Protein AF-M4RRU3-F1 (afdb_monomer_lite)

Radius of gyration: 19.52 Å; chains: 1; bounding box: 38×25×56 Å

pLDDT: mean 88.63, std 11.61, range [48.94, 97.94]

Sequence (78 aa):
MLTDKTQIECRPVILGHVQRGDSPVSQDRILATKLGAYAVEQALAGQNNIMVGEHNNQLITPPLEISWQQKSLLIHIC

Secondary structure (DSSP, 8-state):
-HHHHHSS-------GGGGG-SPPPHHHHHHHHHHHHHHHHHHHTT--SB--EEETTEEE--BTTHHHHS--SS-EE-

Foldseek 3Di:
DVCVVPVDDDDDDDCPPVVVDDDDDPVVVVQCVVQVVVVVVCVVVVDPQWWWWDDPNDIDTHGVVCVPVDDDPDIGTD

Organism: NCBI:txid1129794

Structure (mmCIF, N/CA/C/O backbone):
data_AF-M4RRU3-F1
#
_entry.id   AF-M4RRU3-F1
#
loop_
_atom_site.group_PDB
_atom_site.id
_atom_site.type_symbol
_atom_site.label_atom_id
_atom_site.label_alt_id
_atom_site.label_comp_id
_atom_site.label_asym_id
_atom_site.label_entity_id
_atom_site.label_seq_id
_atom_site.pdbx_PDB_ins_code
_atom_site.Cartn_x
_atom_site.Cartn_y
_atom_site.Cartn_z
_atom_site.occupancy
_atom_site.B_iso_or_equiv
_atom_site.auth_seq_id
_atom_site.auth_comp_id
_atom_site.auth_asym_id
_atom_site.auth_atom_id
_atom_site.pdbx_PDB_model_num
ATOM 1 N N . MET A 1 1 ? 9.523 7.153 -38.910 1.00 71.81 1 MET A N 1
ATOM 2 C CA . MET A 1 1 ? 9.977 6.438 -37.694 1.00 71.81 1 MET A CA 1
ATOM 3 C C . MET A 1 1 ? 11.269 7.063 -37.169 1.00 71.81 1 MET A C 1
ATOM 5 O O . MET A 1 1 ? 11.889 7.820 -37.904 1.00 71.81 1 MET A O 1
ATOM 9 N N . LEU A 1 2 ? 11.655 6.817 -35.904 1.00 86.88 2 LEU A N 1
ATOM 10 C CA . LEU A 1 2 ? 12.907 7.356 -35.329 1.00 86.88 2 LEU A CA 1
ATOM 11 C C . LEU A 1 2 ? 14.124 6.984 -36.188 1.00 86.88 2 LEU A C 1
ATOM 13 O O . LEU A 1 2 ? 14.936 7.850 -36.490 1.00 86.88 2 LEU A O 1
ATOM 17 N N . THR A 1 3 ? 14.165 5.742 -36.667 1.00 89.25 3 THR A N 1
ATOM 18 C CA . THR A 1 3 ? 15.198 5.230 -37.576 1.00 89.25 3 THR A CA 1
ATOM 19 C C . THR A 1 3 ? 15.334 6.056 -38.857 1.00 89.25 3 THR A C 1
ATOM 21 O O . THR A 1 3 ? 16.452 6.384 -39.241 1.00 89.25 3 THR A O 1
ATOM 24 N N . ASP A 1 4 ? 14.224 6.509 -39.451 1.00 86.75 4 ASP A N 1
ATOM 25 C CA . ASP A 1 4 ? 14.248 7.343 -40.668 1.00 86.75 4 ASP A CA 1
ATOM 26 C C . ASP A 1 4 ? 14.859 8.731 -40.424 1.00 86.75 4 ASP A C 1
ATOM 28 O O . ASP A 1 4 ? 15.379 9.358 -41.343 1.00 86.75 4 ASP A O 1
ATOM 32 N N . LYS A 1 5 ? 14.783 9.233 -39.184 1.00 91.94 5 LYS A N 1
ATOM 33 C CA . LYS A 1 5 ? 15.271 10.568 -38.811 1.00 91.94 5 LYS A CA 1
ATOM 34 C C . LYS A 1 5 ? 16.715 10.567 -38.322 1.00 91.94 5 LYS A C 1
ATOM 36 O O . LYS A 1 5 ? 17.382 11.588 -38.444 1.00 91.94 5 LYS A O 1
ATOM 41 N N . THR 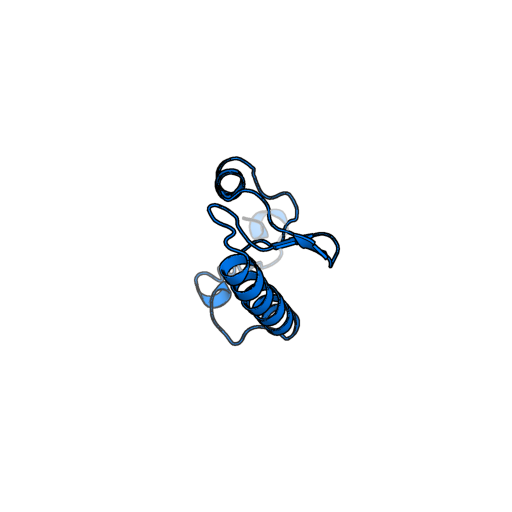A 1 6 ? 17.178 9.467 -37.733 1.00 91.00 6 THR A N 1
ATOM 42 C CA . THR A 1 6 ? 18.478 9.412 -37.048 1.00 91.00 6 THR A CA 1
ATOM 43 C C . THR A 1 6 ? 19.490 8.494 -37.720 1.00 91.00 6 THR A C 1
ATOM 45 O O . THR A 1 6 ? 20.651 8.537 -37.334 1.00 91.00 6 THR A O 1
ATOM 48 N N . GLN A 1 7 ? 19.084 7.681 -38.707 1.00 89.88 7 GLN A N 1
ATOM 49 C CA . GLN A 1 7 ? 19.923 6.634 -39.315 1.00 89.88 7 GLN A CA 1
ATOM 50 C C . GLN A 1 7 ? 20.455 5.611 -38.286 1.00 89.88 7 GLN A C 1
ATOM 52 O O . GLN A 1 7 ? 21.454 4.937 -38.521 1.00 89.88 7 GLN A O 1
ATOM 57 N N . ILE A 1 8 ? 19.778 5.485 -37.138 1.00 93.12 8 ILE A N 1
ATOM 58 C CA . ILE A 1 8 ? 20.102 4.536 -36.065 1.00 93.12 8 ILE A CA 1
ATOM 59 C C . ILE A 1 8 ? 18.993 3.479 -35.993 1.00 93.12 8 ILE A C 1
ATOM 61 O O . ILE A 1 8 ? 17.803 3.813 -35.924 1.00 93.12 8 ILE A O 1
ATOM 65 N N . GLU A 1 9 ? 19.365 2.196 -35.979 1.00 91.31 9 GLU A N 1
ATOM 66 C CA . GLU A 1 9 ? 18.410 1.093 -35.817 1.00 91.31 9 GLU A CA 1
ATOM 67 C C . GLU A 1 9 ? 17.694 1.211 -34.460 1.00 91.31 9 GLU A C 1
ATOM 69 O O . GLU A 1 9 ? 18.328 1.255 -33.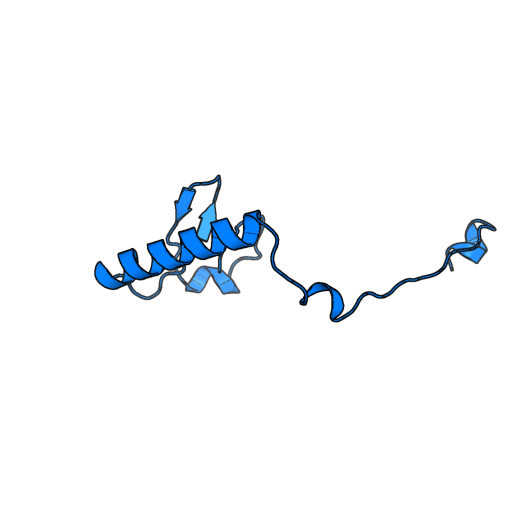408 1.00 91.31 9 GLU A O 1
ATOM 74 N N . CYS A 1 10 ? 16.361 1.284 -34.473 1.00 91.75 10 CYS A N 1
ATOM 75 C CA . CYS A 1 10 ? 15.539 1.389 -33.269 1.00 91.75 10 CYS A CA 1
ATOM 76 C C . CYS A 1 10 ? 14.447 0.319 -33.310 1.00 91.75 10 CYS A C 1
ATOM 78 O O . CYS A 1 10 ? 13.725 0.209 -34.301 1.00 91.75 10 CYS A O 1
ATOM 80 N N . ARG A 1 11 ? 14.282 -0.438 -32.219 1.00 90.00 11 ARG A N 1
ATOM 81 C CA . ARG A 1 11 ? 13.246 -1.475 -32.099 1.00 90.00 11 ARG A CA 1
ATOM 82 C C . ARG A 1 11 ? 12.211 -1.069 -31.048 1.00 90.00 11 ARG A C 1
ATOM 84 O O . ARG A 1 11 ? 12.590 -0.885 -29.892 1.00 90.00 11 ARG A O 1
ATOM 91 N N . PRO A 1 12 ? 10.925 -0.913 -31.409 1.00 91.06 12 PRO A N 1
ATOM 92 C CA . PRO A 1 12 ? 9.891 -0.634 -30.422 1.00 91.06 12 PRO A CA 1
ATOM 93 C C . PRO A 1 12 ? 9.619 -1.886 -29.581 1.00 91.06 12 PRO A C 1
ATOM 95 O O . PRO A 1 12 ? 9.515 -2.989 -30.115 1.00 91.06 12 PRO A O 1
ATOM 98 N N . VAL A 1 13 ? 9.462 -1.706 -28.270 1.00 91.69 13 VAL A N 1
ATOM 99 C CA . VAL A 1 13 ? 9.063 -2.772 -27.342 1.00 91.69 13 VAL A CA 1
ATOM 100 C C . VAL A 1 13 ? 7.777 -2.349 -26.646 1.00 91.69 13 VAL A C 1
ATOM 102 O O . VAL A 1 13 ? 7.728 -1.303 -26.001 1.00 91.69 13 VAL A O 1
ATOM 105 N N . ILE A 1 14 ? 6.731 -3.163 -26.785 1.00 93.25 14 ILE A N 1
ATOM 106 C CA . ILE A 1 14 ? 5.433 -2.957 -26.134 1.00 93.25 14 ILE A CA 1
ATOM 107 C C . ILE A 1 14 ? 5.308 -4.010 -25.033 1.00 93.25 14 ILE A C 1
ATOM 109 O O . ILE A 1 14 ? 5.196 -5.196 -25.325 1.00 93.25 14 ILE A O 1
ATOM 113 N N . LEU A 1 15 ? 5.342 -3.578 -23.770 1.00 93.25 15 LEU A N 1
ATOM 114 C CA . LEU A 1 15 ? 5.362 -4.486 -22.614 1.00 93.25 15 LEU A CA 1
ATOM 115 C C . LEU A 1 15 ? 3.999 -5.143 -22.334 1.00 93.25 15 LEU A C 1
ATOM 117 O O . LEU A 1 15 ? 3.934 -6.307 -21.948 1.00 93.25 15 LEU A O 1
ATOM 121 N N . GLY A 1 16 ? 2.898 -4.411 -22.529 1.00 93.50 16 GLY A N 1
ATOM 122 C CA . GLY A 1 16 ? 1.547 -4.929 -22.303 1.00 93.50 16 GLY A CA 1
ATOM 123 C C . GLY A 1 16 ? 1.319 -5.427 -20.867 1.00 93.50 16 GLY A C 1
ATOM 124 O O . GLY A 1 16 ? 1.663 -4.753 -19.899 1.00 93.50 16 GLY A O 1
ATOM 125 N N . HIS A 1 17 ? 0.728 -6.618 -20.731 1.00 94.00 17 HIS A N 1
ATOM 126 C CA . HIS A 1 17 ? 0.281 -7.183 -19.448 1.00 94.00 17 HIS A CA 1
ATOM 127 C C . HIS A 1 17 ? 1.410 -7.588 -18.490 1.00 94.00 17 HIS A C 1
ATOM 129 O O . HIS A 1 17 ? 1.146 -7.748 -17.301 1.00 94.00 17 HIS A O 1
ATOM 135 N N . VAL A 1 18 ? 2.656 -7.698 -18.968 1.00 92.31 18 VAL A N 1
ATOM 136 C CA . VAL A 1 18 ? 3.827 -8.004 -18.124 1.00 92.31 18 VAL A CA 1
ATOM 137 C C . VAL A 1 18 ? 3.960 -7.026 -16.953 1.00 92.31 18 VAL A C 1
ATOM 139 O O . VAL A 1 18 ? 4.345 -7.429 -15.866 1.00 92.31 18 VAL A O 1
ATOM 142 N N . GLN A 1 19 ? 3.559 -5.765 -17.131 1.00 91.81 19 GLN A N 1
ATOM 143 C CA . GLN A 1 19 ? 3.653 -4.727 -16.096 1.00 91.81 19 GLN A CA 1
ATOM 144 C C . GLN A 1 19 ? 2.694 -4.915 -14.908 1.00 91.81 19 GLN A C 1
ATOM 146 O O . GLN A 1 19 ? 2.797 -4.179 -13.933 1.00 91.81 19 GLN A O 1
ATOM 151 N N . ARG A 1 20 ? 1.723 -5.833 -15.002 1.00 92.25 20 ARG A N 1
ATOM 152 C CA . ARG A 1 20 ? 0.733 -6.100 -13.941 1.00 92.25 20 ARG A CA 1
ATOM 153 C C . ARG A 1 20 ? 0.974 -7.418 -13.206 1.00 92.25 20 ARG A C 1
ATOM 155 O O . ARG A 1 20 ? 0.224 -7.733 -12.288 1.00 92.25 20 ARG A O 1
ATOM 162 N N . GLY A 1 21 ? 1.937 -8.210 -13.670 1.00 86.69 21 GLY A N 1
ATOM 163 C CA . GLY A 1 21 ? 2.287 -9.494 -13.079 1.00 86.69 21 GLY A CA 1
ATOM 164 C C . GLY A 1 21 ? 3.577 -9.420 -12.272 1.00 86.69 21 GLY A C 1
ATOM 165 O O . GLY A 1 21 ? 4.146 -8.350 -12.083 1.00 86.69 21 GLY A O 1
ATOM 166 N N . ASP A 1 22 ? 4.048 -10.602 -11.888 1.00 90.62 22 ASP A N 1
ATOM 167 C CA . ASP A 1 22 ? 5.235 -10.837 -11.061 1.00 90.62 22 ASP A CA 1
ATOM 168 C C . ASP A 1 22 ? 5.045 -10.544 -9.560 1.00 90.62 22 ASP A C 1
ATOM 170 O O . ASP A 1 22 ? 4.013 -10.051 -9.101 1.00 90.62 22 ASP A O 1
ATOM 174 N N . SER A 1 23 ? 6.028 -10.962 -8.769 1.00 94.69 23 SER A N 1
ATOM 175 C CA . SER A 1 23 ? 6.036 -10.808 -7.322 1.00 94.69 23 SER A CA 1
ATOM 176 C C . SER A 1 23 ? 6.221 -9.334 -6.945 1.00 94.69 23 SER A C 1
ATOM 178 O O . SER A 1 23 ? 7.146 -8.694 -7.449 1.00 94.69 23 SER A O 1
ATOM 180 N N . PRO A 1 24 ? 5.409 -8.792 -6.018 1.00 93.69 24 PRO A N 1
ATOM 181 C CA . PRO A 1 24 ? 5.514 -7.397 -5.595 1.00 93.69 24 PRO A CA 1
ATOM 182 C C . PRO A 1 24 ? 6.897 -7.103 -5.010 1.00 93.69 24 PRO A C 1
ATOM 184 O O . PRO A 1 24 ? 7.487 -7.970 -4.355 1.00 93.69 24 PRO A O 1
ATOM 187 N N . VAL A 1 2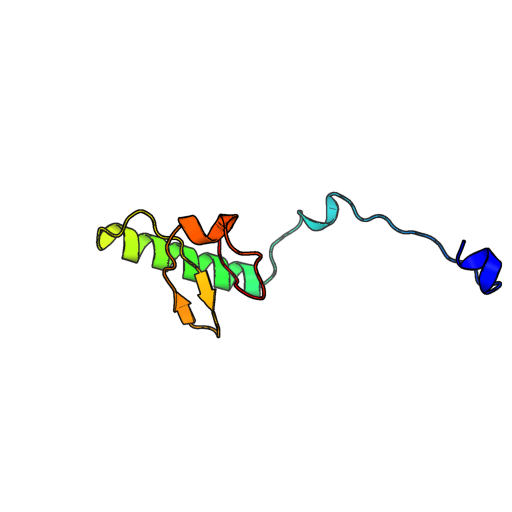5 ? 7.403 -5.879 -5.175 1.00 94.31 25 VAL A N 1
ATOM 188 C CA . VAL A 1 25 ? 8.681 -5.477 -4.561 1.00 94.31 25 VAL A CA 1
ATOM 189 C C . VAL A 1 25 ? 8.535 -5.293 -3.043 1.00 94.31 25 VAL A C 1
ATOM 191 O O . VAL A 1 25 ? 7.438 -5.367 -2.486 1.00 94.31 25 VAL A O 1
ATOM 194 N N . SER A 1 26 ? 9.644 -5.100 -2.319 1.00 96.38 26 SER A N 1
ATOM 195 C CA . SER A 1 26 ? 9.601 -4.969 -0.852 1.00 96.38 26 SER A CA 1
ATOM 196 C C . SER A 1 26 ? 8.732 -3.797 -0.391 1.00 96.38 26 SER A C 1
ATOM 198 O O . SER A 1 26 ? 8.006 -3.938 0.592 1.00 96.38 26 SER A O 1
ATOM 200 N N . GLN A 1 27 ? 8.762 -2.678 -1.116 1.00 92.69 27 GLN A N 1
ATOM 201 C CA . GLN A 1 27 ? 7.962 -1.491 -0.825 1.00 92.69 27 GLN A CA 1
ATOM 202 C C . GLN A 1 27 ? 6.462 -1.775 -0.933 1.00 92.69 27 GLN A C 1
ATOM 204 O O . GLN A 1 27 ? 5.725 -1.435 -0.012 1.00 92.69 27 GLN A O 1
ATOM 209 N N . ASP A 1 28 ? 6.023 -2.468 -1.987 1.00 93.06 28 ASP A N 1
ATOM 210 C CA . ASP A 1 28 ? 4.614 -2.829 -2.180 1.00 93.06 28 ASP A CA 1
ATOM 211 C C . ASP A 1 28 ? 4.107 -3.720 -1.046 1.00 93.06 28 ASP A C 1
ATOM 213 O O . ASP A 1 28 ? 3.008 -3.523 -0.534 1.00 93.06 28 ASP A O 1
ATOM 217 N N . ARG A 1 29 ? 4.929 -4.677 -0.592 1.00 95.38 29 ARG A N 1
ATOM 218 C CA . ARG A 1 29 ? 4.566 -5.555 0.531 1.00 95.38 29 ARG A CA 1
ATOM 219 C C . ARG A 1 29 ? 4.421 -4.788 1.843 1.00 95.38 29 ARG A C 1
ATOM 221 O O . ARG A 1 29 ? 3.478 -5.040 2.594 1.00 95.38 29 ARG A O 1
ATOM 228 N N . ILE A 1 30 ? 5.340 -3.861 2.121 1.00 95.12 30 ILE A N 1
ATOM 229 C CA . ILE A 1 30 ? 5.279 -3.006 3.314 1.00 95.12 30 ILE A CA 1
ATOM 230 C C . ILE A 1 30 ? 4.035 -2.116 3.249 1.00 95.12 30 ILE A C 1
ATOM 232 O O . ILE A 1 30 ? 3.275 -2.066 4.215 1.00 95.12 30 ILE A O 1
ATOM 236 N N . LEU A 1 31 ? 3.798 -1.463 2.109 1.00 94.44 31 LEU A N 1
ATOM 237 C CA . LEU A 1 31 ? 2.650 -0.585 1.904 1.00 94.44 31 LEU A CA 1
ATOM 238 C C . LEU A 1 31 ? 1.329 -1.349 2.066 1.00 94.44 31 LEU A C 1
ATOM 240 O O . LEU A 1 31 ? 0.487 -0.937 2.859 1.00 94.44 31 LEU A O 1
ATOM 244 N N . ALA A 1 32 ? 1.175 -2.497 1.402 1.00 94.62 32 ALA A N 1
ATOM 245 C CA . ALA A 1 32 ? -0.023 -3.329 1.506 1.00 94.62 32 ALA A CA 1
ATOM 246 C C . ALA A 1 32 ? -0.291 -3.785 2.948 1.00 94.62 32 ALA A C 1
ATOM 248 O O . ALA A 1 32 ? -1.432 -3.764 3.405 1.00 94.62 32 ALA A O 1
ATOM 249 N N . THR A 1 33 ? 0.763 -4.139 3.691 1.00 96.31 33 THR A N 1
ATOM 250 C CA . THR A 1 33 ? 0.640 -4.530 5.104 1.00 96.31 33 THR A CA 1
ATOM 251 C C . THR A 1 33 ? 0.175 -3.357 5.969 1.00 96.31 33 THR A C 1
ATOM 253 O O . THR A 1 33 ? -0.759 -3.512 6.754 1.00 96.31 33 THR A O 1
ATOM 256 N N . LYS A 1 34 ? 0.786 -2.174 5.807 1.00 96.12 34 LYS A N 1
ATOM 257 C CA . LYS A 1 34 ? 0.408 -0.959 6.548 1.00 96.12 34 LYS A CA 1
ATOM 258 C C . LYS A 1 34 ? -1.039 -0.553 6.269 1.00 96.12 34 LYS A C 1
ATOM 260 O O . LYS A 1 34 ? -1.795 -0.321 7.207 1.00 96.12 34 LYS A O 1
ATOM 265 N N . LEU A 1 35 ? -1.417 -0.481 4.992 1.00 96.06 35 LEU A N 1
ATOM 266 C CA . LEU A 1 35 ? -2.762 -0.082 4.576 1.00 96.06 35 LEU A CA 1
ATOM 267 C C . LEU A 1 35 ? -3.812 -1.103 5.023 1.00 96.06 35 LEU A C 1
ATOM 269 O O . LEU A 1 35 ? -4.858 -0.709 5.528 1.00 96.06 35 LEU A O 1
ATOM 273 N N . GLY A 1 36 ? -3.522 -2.401 4.898 1.00 96.38 36 GLY A N 1
ATOM 274 C CA . GLY A 1 36 ? -4.427 -3.466 5.327 1.00 96.38 36 GLY A CA 1
ATOM 275 C C . GLY A 1 36 ? -4.696 -3.447 6.832 1.00 96.38 36 GLY A C 1
ATOM 276 O O . GLY A 1 36 ? -5.852 -3.515 7.244 1.00 96.38 36 GLY A O 1
ATOM 277 N N . ALA A 1 37 ? -3.650 -3.298 7.653 1.00 97.56 37 ALA A N 1
ATOM 278 C CA . ALA A 1 37 ? -3.806 -3.193 9.104 1.00 97.56 37 ALA A CA 1
ATOM 279 C C . ALA A 1 37 ? -4.618 -1.946 9.490 1.00 97.56 37 ALA A C 1
ATOM 281 O O . ALA A 1 37 ? -5.593 -2.042 10.233 1.00 97.56 37 ALA A O 1
ATOM 282 N N . TYR A 1 38 ? -4.277 -0.797 8.904 1.00 96.50 38 TYR A N 1
ATOM 283 C CA . TYR A 1 38 ? -4.963 0.462 9.170 1.00 96.50 38 TYR A CA 1
ATOM 284 C C . TYR A 1 38 ? -6.435 0.441 8.735 1.00 96.50 38 TYR A C 1
ATOM 286 O O . TYR A 1 38 ? -7.299 0.937 9.449 1.00 96.50 38 TYR A O 1
ATOM 294 N N . ALA A 1 39 ? -6.765 -0.193 7.606 1.00 96.69 39 ALA A N 1
ATOM 295 C CA . ALA A 1 39 ? -8.153 -0.361 7.178 1.00 96.69 39 ALA A CA 1
ATOM 296 C C . ALA A 1 39 ? -8.991 -1.124 8.211 1.00 96.69 39 ALA A C 1
ATOM 298 O O . ALA A 1 39 ? -10.122 -0.729 8.496 1.00 96.69 39 ALA A O 1
ATOM 299 N N . VAL A 1 40 ? -8.432 -2.188 8.798 1.00 97.38 40 VAL A N 1
ATOM 300 C CA . VAL A 1 40 ? -9.108 -2.962 9.848 1.00 97.38 40 VAL A CA 1
ATOM 301 C C . VAL A 1 40 ? -9.297 -2.121 11.111 1.00 97.38 40 VAL A C 1
ATOM 303 O O . VAL A 1 40 ? -10.388 -2.126 11.675 1.00 97.38 40 VAL A O 1
ATOM 306 N N . GLU A 1 41 ? -8.283 -1.361 11.531 1.00 97.31 41 GLU A N 1
ATOM 307 C CA . GLU A 1 41 ? -8.386 -0.447 12.679 1.00 97.31 41 GLU A CA 1
ATOM 308 C C . GLU A 1 41 ? -9.508 0.584 12.489 1.00 97.31 41 GLU A C 1
ATOM 310 O O . GLU A 1 41 ? -10.346 0.765 13.374 1.00 97.31 41 GLU A O 1
ATOM 315 N N . GLN A 1 42 ? -9.585 1.207 11.311 1.00 97.25 42 GLN A N 1
ATOM 316 C CA . GLN A 1 42 ? -10.616 2.200 11.010 1.00 97.25 42 GLN A CA 1
ATOM 317 C C . GLN A 1 42 ? -12.015 1.574 10.917 1.00 97.25 42 GLN A C 1
ATOM 319 O O . GLN A 1 42 ? -12.983 2.167 11.397 1.00 97.25 42 GLN A O 1
ATOM 324 N N . ALA A 1 43 ? -12.127 0.364 10.361 1.00 96.56 43 ALA A N 1
ATOM 325 C CA . ALA A 1 43 ? -13.384 -0.376 10.325 1.00 96.56 43 ALA A CA 1
ATOM 326 C C . ALA A 1 43 ? -13.875 -0.728 11.741 1.00 96.56 43 ALA A C 1
ATOM 328 O O . ALA A 1 43 ? -15.054 -0.553 12.048 1.00 96.56 43 ALA A O 1
ATOM 329 N N . LEU A 1 44 ? -12.974 -1.156 12.635 1.00 97.94 44 LEU A N 1
ATOM 330 C CA . LEU A 1 44 ? -13.292 -1.413 14.045 1.00 97.94 44 LEU A CA 1
ATOM 331 C C . LEU A 1 44 ? -13.672 -0.133 14.805 1.00 97.94 44 LEU A C 1
ATOM 333 O O . LEU A 1 44 ? -14.508 -0.185 15.704 1.00 97.94 44 LEU A O 1
ATOM 337 N N . ALA A 1 45 ? -13.112 1.015 14.419 1.00 97.06 45 ALA A N 1
ATOM 338 C CA . ALA A 1 45 ? -13.502 2.328 14.932 1.00 97.06 45 ALA A CA 1
ATOM 339 C C . ALA A 1 45 ? -14.866 2.824 14.398 1.00 97.06 45 ALA A C 1
ATOM 341 O O . ALA A 1 45 ? -15.310 3.909 14.772 1.00 97.06 45 ALA A O 1
ATOM 342 N N . GLY A 1 46 ? -15.538 2.051 13.534 1.00 96.81 46 GLY A N 1
ATOM 343 C CA . GLY A 1 46 ? -16.852 2.380 12.974 1.00 96.81 46 GLY A CA 1
ATOM 344 C C . GLY A 1 46 ? -16.816 3.378 11.815 1.00 96.81 46 GLY A C 1
ATOM 345 O O . GLY A 1 46 ? -17.860 3.920 11.446 1.00 96.81 46 GLY A O 1
ATOM 346 N N . GLN A 1 47 ? -15.639 3.636 11.240 1.00 95.00 47 GLN A N 1
ATOM 347 C CA . GLN A 1 47 ? -15.497 4.547 10.108 1.00 95.00 47 GLN A CA 1
ATOM 348 C C . GLN A 1 47 ? -16.016 3.898 8.822 1.00 95.00 47 GLN A C 1
ATOM 350 O O . GLN A 1 47 ? -15.667 2.764 8.503 1.00 95.00 47 GLN A O 1
ATOM 355 N N . ASN A 1 48 ? -16.806 4.650 8.055 1.00 94.25 48 ASN A N 1
ATOM 356 C CA . ASN A 1 48 ? -17.422 4.213 6.800 1.00 94.25 48 ASN A CA 1
ATOM 357 C C . ASN A 1 48 ? -17.237 5.279 5.709 1.00 94.25 48 ASN A C 1
ATOM 359 O O . ASN A 1 48 ? 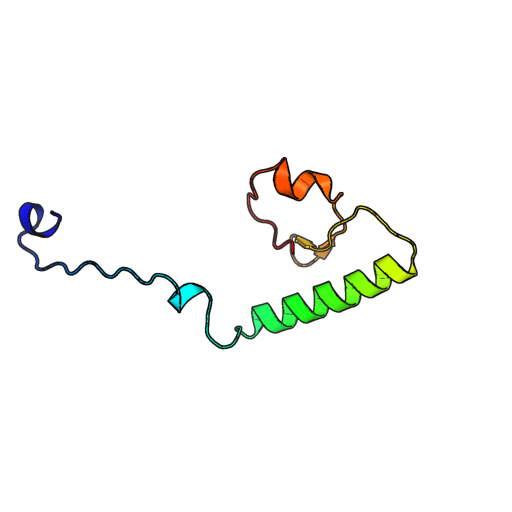-17.003 6.445 6.021 1.00 94.25 48 ASN A O 1
ATOM 363 N N . ASN A 1 49 ? -17.392 4.900 4.434 1.00 94.25 49 ASN A N 1
ATOM 364 C CA . ASN A 1 49 ? -17.272 5.801 3.270 1.00 94.25 49 ASN A CA 1
ATOM 365 C C . ASN A 1 49 ? -15.919 6.531 3.168 1.00 94.25 49 ASN A C 1
ATOM 367 O O . ASN A 1 49 ? -15.819 7.622 2.603 1.00 94.25 49 ASN A O 1
ATOM 371 N N . ILE A 1 50 ? -14.870 5.910 3.701 1.00 93.25 50 ILE A N 1
ATOM 372 C CA . ILE A 1 50 ? -13.490 6.381 3.625 1.00 93.25 50 ILE A CA 1
ATOM 373 C C . ILE A 1 50 ? -12.646 5.404 2.814 1.00 93.25 50 ILE A C 1
ATOM 375 O O . ILE A 1 50 ? -13.007 4.244 2.622 1.00 93.25 50 ILE A O 1
ATOM 379 N N . MET A 1 51 ? -11.500 5.887 2.369 1.00 92.75 51 MET A N 1
ATOM 380 C CA . MET A 1 51 ? -10.459 5.123 1.701 1.00 92.75 51 MET A CA 1
ATOM 381 C C . MET A 1 51 ? -9.177 5.246 2.526 1.00 92.75 51 MET A C 1
ATOM 383 O O . MET A 1 51 ? -8.949 6.289 3.136 1.00 92.75 51 MET A O 1
ATOM 387 N N . VAL A 1 52 ? -8.347 4.204 2.580 1.00 93.75 52 VAL A N 1
ATOM 388 C CA . VAL A 1 52 ? -7.051 4.268 3.273 1.00 93.75 52 VAL A CA 1
ATOM 389 C C . VAL A 1 52 ? -5.936 4.541 2.276 1.00 93.75 52 VAL A C 1
ATOM 391 O O . VAL A 1 52 ? -5.909 3.987 1.180 1.00 93.75 52 VAL A O 1
ATOM 394 N N . GLY A 1 53 ? -4.987 5.386 2.656 1.00 92.31 53 GLY A N 1
ATOM 395 C CA . GLY A 1 53 ? -3.840 5.688 1.809 1.00 92.31 53 GLY A CA 1
ATOM 396 C C . GLY A 1 53 ? -2.634 6.153 2.600 1.00 92.31 53 GLY A C 1
ATOM 397 O O . GLY A 1 53 ? -2.694 6.330 3.816 1.00 92.31 53 GLY A O 1
ATOM 398 N N . GLU A 1 54 ? -1.536 6.372 1.886 1.00 92.31 54 GLU A N 1
ATOM 399 C CA . GLU A 1 54 ? -0.318 6.969 2.417 1.00 92.31 54 GLU A CA 1
ATOM 400 C C . GLU A 1 54 ? 0.018 8.264 1.667 1.00 92.31 54 GLU A C 1
ATOM 402 O O . GLU A 1 54 ? 0.053 8.307 0.434 1.00 92.31 54 GLU A O 1
ATOM 407 N N . HIS A 1 55 ? 0.297 9.323 2.427 1.00 89.75 55 HIS A N 1
ATOM 408 C CA . HIS A 1 55 ? 0.782 10.601 1.917 1.00 89.75 55 HIS A CA 1
ATOM 409 C C . HIS A 1 55 ? 1.929 11.098 2.799 1.00 89.75 55 HIS A C 1
ATOM 411 O O . HIS A 1 55 ? 1.784 11.184 4.017 1.00 89.75 55 HIS A O 1
ATOM 417 N N . ASN A 1 56 ? 3.086 11.401 2.201 1.00 89.81 56 ASN A N 1
ATOM 418 C CA . ASN A 1 56 ? 4.310 11.779 2.924 1.00 89.81 56 ASN A CA 1
ATOM 419 C C . ASN A 1 56 ? 4.662 10.805 4.070 1.00 89.81 56 ASN A C 1
ATOM 421 O O . ASN A 1 56 ? 4.937 11.229 5.192 1.00 89.81 56 ASN A O 1
ATOM 425 N N . ASN A 1 57 ? 4.609 9.494 3.797 1.00 89.25 57 ASN A N 1
ATOM 426 C CA . ASN A 1 57 ? 4.849 8.408 4.759 1.00 89.25 57 ASN A CA 1
ATOM 427 C C . ASN A 1 57 ? 3.862 8.341 5.944 1.00 89.25 57 ASN A C 1
ATOM 429 O O . ASN A 1 57 ? 4.074 7.554 6.872 1.00 89.25 57 ASN A O 1
ATOM 433 N N . GLN A 1 58 ? 2.775 9.115 5.910 1.00 91.88 58 GLN A N 1
ATOM 434 C CA . GLN A 1 58 ? 1.719 9.123 6.921 1.00 91.88 58 GLN A CA 1
ATOM 435 C C . GLN A 1 58 ? 0.453 8.454 6.386 1.00 91.88 58 GLN A C 1
ATOM 437 O O . GLN A 1 58 ? 0.048 8.692 5.249 1.00 91.88 58 GLN A O 1
ATOM 442 N N . LEU A 1 59 ? -0.172 7.621 7.220 1.00 93.12 59 LEU A N 1
ATOM 443 C CA . LEU A 1 59 ? -1.451 6.987 6.910 1.00 93.12 59 LEU A CA 1
ATOM 444 C C . LEU A 1 59 ? -2.578 8.020 7.001 1.00 93.12 59 LEU A C 1
ATOM 446 O O . LEU A 1 59 ? -2.658 8.771 7.973 1.00 93.12 59 LEU A O 1
ATOM 450 N N . ILE A 1 60 ? -3.435 8.059 5.985 1.00 93.31 60 ILE A N 1
A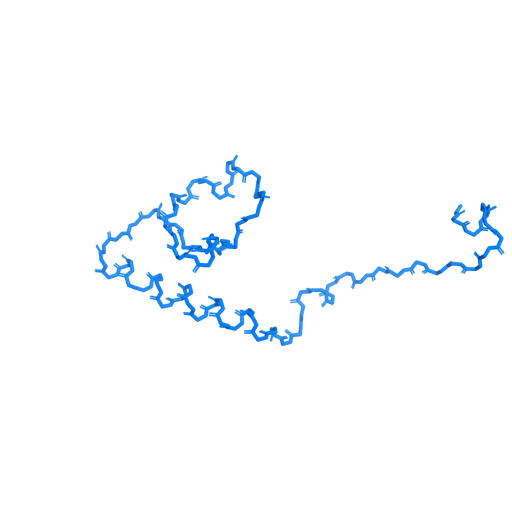TOM 451 C CA . ILE A 1 60 ? -4.542 9.011 5.859 1.00 93.31 60 ILE A CA 1
ATOM 452 C C . ILE A 1 60 ? -5.855 8.287 5.552 1.00 93.31 60 ILE A C 1
ATOM 454 O O . ILE A 1 60 ? -5.857 7.182 5.009 1.00 93.31 60 ILE A O 1
ATOM 458 N N . THR A 1 61 ? -6.973 8.938 5.878 1.00 94.00 61 THR A N 1
ATOM 459 C CA . THR A 1 61 ? -8.339 8.452 5.616 1.00 94.00 61 THR A CA 1
ATOM 460 C C . THR A 1 61 ? -9.168 9.458 4.818 1.00 94.00 61 THR A C 1
ATOM 462 O O . THR A 1 61 ? -10.101 10.065 5.347 1.00 94.00 61 THR A O 1
ATOM 465 N N . PRO A 1 62 ? -8.824 9.709 3.544 1.00 90.62 62 PRO A N 1
ATOM 466 C CA . PRO A 1 62 ? -9.653 10.551 2.696 1.00 90.62 62 PRO A CA 1
ATOM 467 C C . PRO A 1 62 ? -11.079 9.991 2.515 1.00 90.62 62 PRO A C 1
ATOM 469 O O . PRO A 1 62 ? -11.275 8.771 2.543 1.00 90.62 62 PRO A O 1
ATOM 472 N N . PRO A 1 63 ? -12.078 10.856 2.256 1.00 91.94 63 PRO A N 1
ATOM 473 C CA . PRO A 1 63 ? -13.407 10.418 1.832 1.00 91.94 63 PRO A CA 1
ATOM 474 C C . PRO A 1 63 ? -13.332 9.618 0.529 1.00 91.94 63 PRO A C 1
ATOM 476 O O . PRO A 1 63 ? -12.644 10.029 -0.401 1.00 91.94 63 PRO A O 1
ATOM 479 N N . LEU A 1 64 ? -14.074 8.514 0.422 1.00 90.81 64 LEU A N 1
ATOM 480 C CA . LEU A 1 64 ? -14.019 7.619 -0.743 1.00 90.81 64 LEU A CA 1
ATOM 481 C C . LEU A 1 64 ? -14.320 8.338 -2.073 1.00 90.8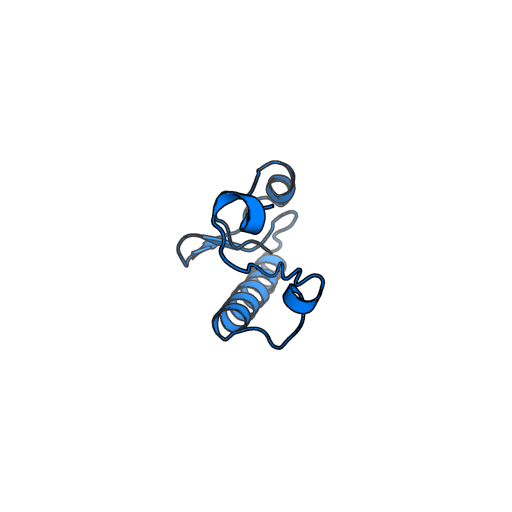1 64 LEU A C 1
ATOM 483 O O . LEU A 1 64 ? -13.734 8.014 -3.107 1.00 90.81 64 LEU A O 1
ATOM 487 N N . GLU A 1 65 ? -15.181 9.355 -2.033 1.00 90.12 65 GLU A N 1
ATOM 488 C CA . GLU A 1 65 ? -15.606 10.140 -3.196 1.00 90.12 65 GLU A CA 1
ATOM 489 C C . GLU A 1 65 ? -14.461 10.804 -3.961 1.00 90.12 65 GLU A C 1
ATOM 491 O O . GLU A 1 65 ? -14.545 10.979 -5.180 1.00 90.12 65 GLU A O 1
ATOM 496 N N . ILE A 1 66 ? -13.360 11.135 -3.277 1.00 87.12 66 ILE A N 1
ATOM 497 C CA . ILE A 1 66 ? -12.239 11.815 -3.930 1.00 87.12 66 ILE A CA 1
ATOM 498 C C . ILE A 1 66 ? -11.566 10.930 -4.983 1.00 87.12 66 ILE A C 1
ATOM 500 O O . ILE A 1 66 ? -10.964 11.454 -5.920 1.00 87.12 66 ILE A O 1
ATOM 504 N N . SER A 1 67 ? -11.680 9.603 -4.849 1.00 83.06 67 SER A N 1
ATOM 505 C CA . SER A 1 67 ? -10.939 8.631 -5.660 1.00 83.06 67 SER A CA 1
ATOM 506 C C . SER A 1 67 ? -11.277 8.685 -7.153 1.00 83.06 67 SER A C 1
ATOM 508 O O . SER A 1 67 ? -10.433 8.355 -7.985 1.00 83.06 67 SER A O 1
ATOM 510 N N . TRP A 1 68 ? -12.474 9.160 -7.510 1.00 86.75 68 TRP A N 1
ATOM 511 C CA . TRP A 1 68 ? -12.899 9.364 -8.901 1.00 86.75 68 TRP A CA 1
ATOM 512 C C . TRP A 1 68 ? -13.109 10.835 -9.278 1.00 86.75 68 TRP A C 1
ATOM 514 O O . TRP A 1 68 ? -13.301 11.141 -10.454 1.00 86.75 68 TRP A O 1
ATOM 524 N N . GLN A 1 69 ? -13.082 11.754 -8.310 1.00 85.44 69 GLN A N 1
ATOM 525 C CA . GLN A 1 69 ? -13.265 13.189 -8.553 1.00 85.44 69 GLN A CA 1
ATOM 526 C C . GLN A 1 69 ? -11.942 13.917 -8.813 1.00 85.44 69 GLN A C 1
ATOM 528 O O . GLN A 1 69 ? -11.917 14.899 -9.556 1.00 85.44 69 GLN A O 1
ATOM 533 N N . GLN A 1 70 ? -10.839 13.455 -8.219 1.00 77.12 70 GLN A N 1
ATOM 534 C CA . GLN A 1 70 ? -9.532 14.096 -8.344 1.00 77.12 70 GLN A CA 1
ATOM 535 C C . GLN A 1 70 ? -8.544 13.208 -9.098 1.00 77.12 70 GLN A C 1
ATOM 537 O O . GLN A 1 70 ? -8.370 12.027 -8.807 1.00 77.12 70 GLN A O 1
ATOM 542 N N . LYS A 1 71 ? -7.846 13.797 -10.074 1.00 64.94 71 LYS A N 1
ATOM 543 C CA . LYS A 1 71 ? -6.767 13.109 -10.785 1.00 64.94 71 LYS A CA 1
ATOM 544 C C . LYS A 1 71 ? -5.546 13.049 -9.867 1.00 64.94 71 LYS A C 1
ATOM 546 O O . LYS A 1 71 ? -4.981 14.089 -9.541 1.00 64.94 71 LYS A O 1
ATOM 551 N N . SER A 1 72 ? -5.177 11.837 -9.447 1.00 61.41 72 SER A N 1
ATOM 552 C CA . SER A 1 72 ? -4.082 11.586 -8.501 1.00 61.41 72 SER A CA 1
ATOM 553 C C . SER A 1 72 ? -2.792 12.268 -8.954 1.00 61.41 72 SER A C 1
ATOM 555 O O . SER A 1 72 ? -2.254 11.966 -10.020 1.00 61.41 72 SER A O 1
ATOM 557 N N . LEU A 1 73 ? -2.318 13.214 -8.147 1.00 51.03 73 LEU A N 1
ATOM 558 C CA . LEU A 1 73 ? -1.115 14.001 -8.406 1.00 51.03 73 LEU A CA 1
ATOM 559 C C . LEU A 1 73 ? 0.031 13.630 -7.455 1.00 51.03 73 LEU A C 1
ATOM 561 O O . LEU A 1 73 ? 0.918 14.450 -7.297 1.00 51.03 73 LEU A O 1
ATOM 565 N N . LEU A 1 74 ? 0.010 12.407 -6.889 1.00 48.94 74 LEU A N 1
ATOM 566 C CA . LEU A 1 74 ? 0.985 11.755 -5.978 1.00 48.94 74 LEU A CA 1
ATOM 567 C C . LEU A 1 74 ? 0.322 11.331 -4.659 1.00 48.94 74 LEU A C 1
ATOM 569 O O . LEU A 1 74 ? 0.625 11.863 -3.594 1.00 48.94 74 LEU A O 1
ATOM 573 N N . ILE A 1 75 ? -0.595 10.366 -4.712 1.00 55.00 75 ILE A N 1
ATOM 574 C CA . ILE A 1 75 ? -1.108 9.738 -3.493 1.00 55.00 75 ILE A CA 1
ATOM 575 C C . ILE A 1 75 ? -1.111 8.222 -3.697 1.00 55.00 75 ILE A C 1
ATOM 577 O O . ILE A 1 75 ? -1.696 7.726 -4.663 1.00 55.00 75 ILE A O 1
ATOM 581 N N . HIS A 1 76 ? -0.431 7.493 -2.809 1.00 62.16 76 HIS A N 1
ATOM 582 C CA . HIS A 1 76 ? -0.492 6.035 -2.744 1.00 62.16 76 HIS A CA 1
ATOM 583 C C . HIS A 1 76 ? -1.779 5.658 -2.013 1.00 62.16 76 HIS A C 1
ATOM 585 O O . HIS A 1 76 ? -1.777 5.419 -0.807 1.00 62.16 76 HIS A O 1
ATOM 591 N N . ILE A 1 77 ? -2.893 5.701 -2.735 1.00 61.16 77 ILE A N 1
ATOM 592 C CA . ILE A 1 77 ? -4.201 5.301 -2.221 1.00 61.16 77 ILE A CA 1
ATOM 593 C C . ILE A 1 77 ? -4.589 3.977 -2.877 1.00 61.16 77 ILE A C 1
ATOM 595 O O . ILE A 1 77 ? -4.371 3.816 -4.081 1.00 61.16 77 ILE A O 1
ATOM 599 N N . CYS A 1 78 ? -5.117 3.044 -2.086 1.00 51.94 78 CYS A N 1
ATOM 600 C CA . CYS A 1 78 ? -5.710 1.798 -2.571 1.00 51.94 78 CYS A CA 1
ATOM 601 C C . CYS A 1 78 ? -7.231 1.910 -2.610 1.00 51.94 78 CYS A C 1
ATOM 603 O O . CYS A 1 78 ? -7.802 2.461 -1.644 1.00 51.94 78 CYS A O 1
#

InterPro domains:
  IPR000023 Phosphofructokinase domain [PF00365] (3-41)
  IPR035966 Phosphofructokinase superfamily [SSF53784] (2-67)